Protein AF-A0ABD3AVN6-F1 (afdb_monomer_lite)

Organism: NCBI:txid153742

Foldseek 3Di:
DDPPDDDWDQDPNDTDTDDDDLVPCPFDWDWDADCWIWTKTDGHDVDIDTPDIGNPGPVVQVVVLVVVDVDDDPVVSVVVVVPDDCVVPDDFPCNVPVNDPPVVDPRDRDDD

InterPro domains:
  IPR004567 Type II pantothenate kinase [PF03630] (3-112)
  IPR004567 Type II pantothenate kinase [PTHR12280] (2-110)
  IPR043129 ATPase, nucleotide binding domain [SSF53067] (7-102)

Structure (mmCIF, N/CA/C/O backbone):
data_AF-A0ABD3A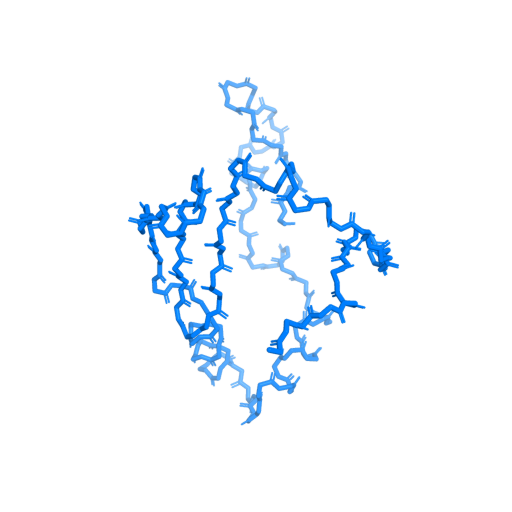VN6-F1
#
_entry.id   AF-A0ABD3AVN6-F1
#
loop_
_atom_site.group_PDB
_atom_site.id
_atom_site.type_symbol
_atom_site.label_atom_id
_atom_site.label_alt_id
_atom_site.label_comp_id
_atom_site.label_asym_id
_atom_site.label_entity_id
_atom_site.label_seq_id
_atom_site.pdbx_PDB_ins_code
_atom_site.Cartn_x
_atom_site.Cartn_y
_atom_site.Cartn_z
_atom_site.occupancy
_atom_site.B_iso_or_equiv
_atom_site.auth_seq_id
_atom_site.auth_comp_id
_atom_site.auth_asym_id
_atom_site.auth_atom_id
_atom_site.pdbx_PDB_model_num
ATOM 1 N N . MET A 1 1 ? -5.078 -4.200 -28.206 1.00 30.27 1 MET A N 1
ATOM 2 C CA . MET A 1 1 ? -5.922 -3.192 -27.532 1.00 30.27 1 MET A CA 1
ATOM 3 C C . MET A 1 1 ? -5.110 -2.632 -26.380 1.00 30.27 1 MET A C 1
ATOM 5 O O . MET A 1 1 ? -4.997 -3.292 -25.359 1.00 30.27 1 MET A O 1
ATOM 9 N N . ALA A 1 2 ? -4.426 -1.510 -26.600 1.00 38.59 2 ALA A N 1
ATOM 10 C CA . ALA A 1 2 ? -3.685 -0.821 -25.549 1.00 38.59 2 ALA A CA 1
ATOM 11 C C . ALA A 1 2 ? -4.658 0.114 -24.827 1.00 38.59 2 ALA A C 1
ATOM 13 O O . ALA A 1 2 ? -5.437 0.806 -25.482 1.00 38.59 2 ALA A O 1
ATOM 14 N N . ILE A 1 3 ? -4.636 0.088 -23.498 1.00 43.75 3 ILE A N 1
ATOM 15 C CA . ILE A 1 3 ? -5.409 0.967 -22.617 1.00 43.75 3 ILE A CA 1
ATOM 16 C C . ILE A 1 3 ? -4.791 2.367 -22.742 1.00 43.75 3 ILE A C 1
ATOM 18 O O . ILE A 1 3 ? -3.966 2.781 -21.934 1.00 43.75 3 ILE A O 1
ATOM 22 N N . GLY A 1 4 ? -5.080 3.054 -23.843 1.00 49.19 4 GLY A N 1
ATOM 23 C CA . GLY A 1 4 ? -4.729 4.453 -24.021 1.00 49.19 4 GLY A CA 1
ATOM 24 C C . GLY A 1 4 ? -5.747 5.304 -23.274 1.00 49.19 4 GLY A C 1
ATOM 25 O O . GLY A 1 4 ? -6.941 5.098 -23.465 1.00 49.19 4 GLY A O 1
ATOM 26 N N . HIS A 1 5 ? -5.258 6.261 -22.479 1.00 49.84 5 HIS A N 1
ATOM 27 C CA . HIS A 1 5 ? -5.961 7.471 -22.007 1.00 49.84 5 HIS A CA 1
ATOM 28 C C . HIS A 1 5 ? -6.320 7.627 -20.517 1.00 49.84 5 HIS A C 1
ATOM 30 O O . HIS A 1 5 ? -7.101 8.521 -20.213 1.00 49.84 5 HIS A O 1
ATOM 36 N N . GLU A 1 6 ? -5.707 6.912 -19.564 1.00 61.19 6 GLU A N 1
ATOM 37 C CA . GLU A 1 6 ? -5.983 7.180 -18.130 1.00 61.19 6 GLU A CA 1
ATOM 38 C C . GLU A 1 6 ? -4.748 7.177 -17.211 1.00 61.19 6 GLU A C 1
ATOM 40 O O . GLU A 1 6 ? -4.838 6.844 -16.031 1.00 61.19 6 GLU A O 1
ATOM 45 N N . ALA A 1 7 ? -3.574 7.582 -17.705 1.00 72.56 7 ALA A N 1
ATOM 46 C CA . ALA A 1 7 ? -2.468 7.883 -16.797 1.00 72.56 7 ALA A CA 1
ATOM 47 C C . ALA A 1 7 ? -2.727 9.231 -16.108 1.00 72.56 7 ALA A C 1
ATOM 49 O O . ALA A 1 7 ? -2.846 10.267 -16.764 1.00 72.56 7 ALA A O 1
ATOM 50 N N . PHE A 1 8 ? -2.821 9.225 -14.780 1.00 79.19 8 PHE A N 1
ATOM 51 C CA . PHE A 1 8 ? -2.940 10.438 -13.982 1.00 79.19 8 PHE A CA 1
ATOM 52 C C . PHE A 1 8 ? -1.953 10.416 -12.823 1.00 79.19 8 PHE A C 1
ATOM 54 O O . PHE A 1 8 ? -1.723 9.389 -12.187 1.00 79.19 8 PHE A O 1
ATOM 61 N N . THR A 1 9 ? -1.410 11.583 -12.514 1.00 78.88 9 THR A N 1
ATOM 62 C CA . THR A 1 9 ? -0.680 11.815 -11.276 1.00 78.88 9 THR A CA 1
ATOM 63 C C . THR A 1 9 ? -1.664 12.363 -10.253 1.00 78.88 9 THR A C 1
ATOM 65 O O . THR A 1 9 ? -2.393 13.317 -10.536 1.00 78.88 9 THR A O 1
ATOM 68 N N . HIS A 1 10 ? -1.693 11.767 -9.064 1.00 76.44 10 HIS A N 1
ATOM 69 C CA . HIS A 1 10 ? -2.425 12.297 -7.921 1.00 76.44 10 HIS A CA 1
ATOM 70 C C . HIS A 1 10 ? -1.432 12.954 -6.957 1.00 76.44 10 HIS A C 1
ATOM 72 O O . HIS A 1 10 ? -0.714 12.257 -6.242 1.00 76.44 10 HIS A O 1
ATOM 78 N N . MET A 1 11 ? -1.373 14.287 -6.950 1.00 79.56 11 MET A N 1
ATOM 79 C CA . MET A 1 11 ? -0.557 15.066 -6.009 1.00 79.56 11 MET A CA 1
ATOM 80 C C . MET A 1 11 ? -1.457 16.030 -5.245 1.00 79.56 11 MET A C 1
ATOM 82 O O . MET A 1 11 ? -2.258 16.725 -5.864 1.00 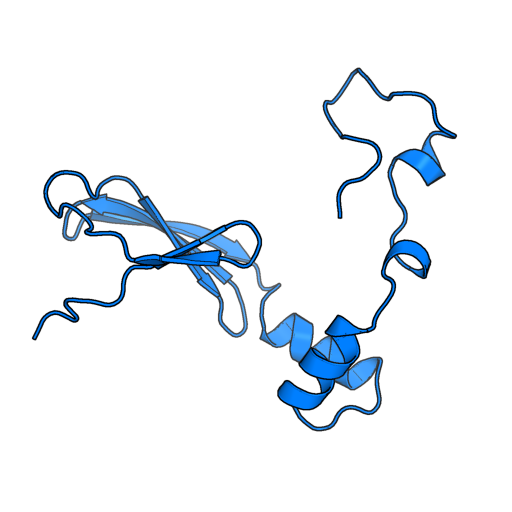79.56 11 MET A O 1
ATOM 86 N N . GLU A 1 12 ? -1.340 16.051 -3.914 1.00 76.31 12 GLU A N 1
ATOM 87 C CA . GLU A 1 12 ? -2.060 16.999 -3.043 1.00 76.31 12 GLU A CA 1
ATOM 88 C C . GLU A 1 12 ? -3.588 17.017 -3.273 1.00 76.31 12 GLU A C 1
ATOM 90 O O . GLU A 1 12 ? -4.227 18.061 -3.259 1.00 76.31 12 GLU A O 1
ATOM 95 N N . GLY A 1 13 ? -4.191 15.852 -3.542 1.00 78.62 13 GLY A N 1
ATOM 96 C CA . GLY A 1 13 ? -5.634 15.741 -3.808 1.00 78.62 13 GLY A CA 1
ATOM 97 C C . GLY A 1 13 ? -6.061 16.113 -5.234 1.00 78.62 13 GLY A C 1
ATOM 98 O O . GLY A 1 13 ? -7.235 15.981 -5.582 1.00 78.62 13 GLY A O 1
ATOM 99 N N . HIS A 1 14 ? -5.133 16.539 -6.092 1.00 78.75 14 HIS A N 1
ATOM 100 C CA . HIS A 1 14 ? -5.415 16.904 -7.475 1.00 78.75 14 HIS A CA 1
ATOM 101 C C . HIS A 1 14 ? -4.998 15.800 -8.447 1.00 78.75 14 HIS A C 1
ATOM 103 O O . HIS A 1 14 ? -3.839 15.383 -8.490 1.00 78.75 14 HIS A O 1
ATOM 109 N N . LYS A 1 15 ? -5.947 15.365 -9.285 1.00 84.44 15 LYS A N 1
ATOM 110 C CA . LYS A 1 15 ? -5.685 14.474 -10.422 1.00 84.44 15 LYS A CA 1
ATOM 111 C C . LYS A 1 15 ? -5.268 15.304 -11.630 1.00 84.44 15 LYS A C 1
ATOM 113 O O . LYS A 1 15 ? -6.039 16.138 -12.103 1.00 84.44 15 LYS A O 1
ATOM 118 N N . ARG A 1 16 ? -4.067 15.062 -12.149 1.00 82.38 16 ARG A N 1
ATOM 119 C CA . ARG A 1 16 ? -3.607 15.612 -13.429 1.00 82.38 16 ARG A CA 1
ATOM 120 C C . ARG A 1 16 ? -3.363 14.475 -14.397 1.00 82.38 16 ARG A C 1
ATOM 122 O O . ARG A 1 16 ? -2.529 13.618 -14.127 1.00 82.38 16 ARG A O 1
ATOM 129 N N . PHE A 1 17 ? -4.085 14.476 -15.508 1.00 81.44 17 PHE A N 1
ATOM 130 C CA . PHE A 1 17 ? -3.837 13.529 -16.585 1.00 81.44 17 PHE A CA 1
ATOM 131 C C . PHE A 1 17 ? -2.506 13.860 -17.249 1.00 81.44 17 PHE A C 1
ATOM 133 O O . PHE A 1 17 ? -2.223 15.022 -17.543 1.00 81.44 17 PHE A O 1
ATOM 140 N N . VAL A 1 18 ? -1.689 12.836 -17.453 1.00 78.81 18 VAL A N 1
ATOM 141 C CA . VAL A 1 18 ? -0.376 12.957 -18.076 1.00 78.81 18 VAL A CA 1
ATOM 142 C C . VAL A 1 18 ? -0.361 12.120 -19.343 1.00 78.81 18 VAL A C 1
ATOM 144 O O . VAL A 1 18 ? -0.837 10.985 -19.363 1.00 78.81 18 VAL A O 1
ATOM 147 N N . GLN A 1 19 ? 0.186 12.684 -20.418 1.00 74.88 19 GLN A N 1
ATOM 148 C CA . GLN A 1 19 ? 0.609 11.860 -21.539 1.00 74.88 19 GLN A CA 1
ATOM 149 C C . GLN A 1 19 ? 1.944 11.232 -21.169 1.00 74.88 19 GLN A C 1
ATOM 151 O O . GLN A 1 19 ? 2.912 11.935 -20.890 1.00 74.88 19 GLN A O 1
ATOM 156 N N . ILE A 1 20 ? 1.966 9.907 -21.132 1.00 78.44 20 ILE A N 1
ATOM 157 C CA . ILE A 1 20 ? 3.195 9.147 -20.958 1.00 78.44 20 ILE A CA 1
ATOM 158 C C . ILE A 1 20 ? 3.816 8.983 -22.343 1.00 78.44 20 ILE A C 1
ATOM 160 O O . ILE A 1 20 ? 3.206 8.366 -23.218 1.00 78.44 20 ILE A O 1
ATOM 164 N N . ASP A 1 21 ? 5.012 9.537 -22.544 1.00 81.62 21 ASP A N 1
ATOM 165 C CA . ASP A 1 21 ? 5.807 9.233 -23.731 1.00 81.62 21 ASP A CA 1
ATOM 166 C C . ASP A 1 21 ? 6.356 7.810 -23.600 1.00 81.62 21 ASP A C 1
ATOM 168 O O . ASP A 1 21 ? 7.156 7.506 -22.716 1.00 81.62 21 ASP A O 1
ATOM 172 N N . HIS A 1 22 ? 5.915 6.920 -24.484 1.00 74.94 22 HIS A N 1
ATOM 173 C CA . HIS A 1 22 ? 6.379 5.537 -24.504 1.00 74.94 22 HIS A CA 1
ATOM 174 C C . HIS A 1 22 ? 7.874 5.414 -24.834 1.00 74.94 22 HIS A C 1
ATOM 176 O O . HIS A 1 22 ? 8.478 4.404 -24.476 1.00 74.94 22 HIS A O 1
ATOM 182 N N . ASN A 1 23 ? 8.481 6.426 -25.465 1.00 80.06 23 ASN A N 1
ATOM 183 C CA . ASN A 1 23 ? 9.915 6.441 -25.760 1.00 80.06 23 ASN A CA 1
ATOM 184 C C . ASN A 1 23 ? 10.779 6.821 -24.545 1.00 80.06 23 ASN A C 1
ATOM 186 O O . ASN A 1 23 ? 11.979 6.562 -24.573 1.00 80.06 23 ASN A O 1
ATOM 190 N N . ASP A 1 24 ? 10.182 7.389 -23.490 1.00 84.25 24 ASP A N 1
ATOM 191 C CA . ASP A 1 24 ? 10.863 7.831 -22.258 1.00 84.25 24 ASP A CA 1
ATOM 192 C C . ASP A 1 24 ? 10.245 7.202 -20.991 1.00 84.25 24 ASP A C 1
ATOM 194 O O . ASP A 1 24 ? 10.320 7.725 -19.883 1.00 84.25 24 ASP A O 1
ATOM 198 N N . LEU A 1 25 ? 9.573 6.057 -21.146 1.00 87.38 25 LEU A N 1
ATOM 199 C CA . LEU A 1 25 ? 8.885 5.389 -20.040 1.00 87.38 25 LEU A CA 1
ATOM 200 C C . LEU A 1 25 ? 9.854 4.671 -19.088 1.00 87.38 25 LEU A C 1
ATOM 202 O O . LEU A 1 25 ? 9.576 4.530 -17.898 1.00 87.38 25 LEU A O 1
ATOM 206 N N . PHE A 1 26 ? 10.966 4.156 -19.609 1.00 91.94 26 PHE A N 1
ATOM 207 C CA . PHE A 1 26 ? 11.867 3.283 -18.864 1.00 91.94 26 PHE A CA 1
ATOM 208 C C . PHE A 1 26 ? 13.104 4.039 -18.350 1.00 91.94 26 PHE A C 1
ATOM 210 O O . PHE A 1 26 ? 13.656 4.858 -19.080 1.00 91.94 26 PHE A O 1
ATOM 217 N N . PRO A 1 27 ? 13.627 3.704 -17.156 1.00 94.44 27 PRO A N 1
ATOM 218 C CA . PRO A 1 27 ? 13.149 2.665 -16.246 1.00 94.44 27 PRO A CA 1
ATOM 219 C C . PRO A 1 27 ? 12.062 3.165 -15.281 1.00 94.44 27 PRO A C 1
ATOM 221 O O . PRO A 1 27 ? 12.064 4.320 -14.864 1.00 94.44 27 PRO A O 1
ATOM 224 N N . TYR A 1 28 ? 11.197 2.258 -14.822 1.00 93.56 28 TYR A N 1
ATOM 225 C CA . TYR A 1 28 ? 10.246 2.539 -13.740 1.00 93.56 28 TYR A CA 1
ATOM 226 C C . TYR A 1 28 ? 10.129 1.378 -12.749 1.00 93.56 28 TYR A C 1
ATOM 228 O O . TYR A 1 28 ? 10.505 0.236 -13.028 1.00 93.56 28 TYR A O 1
ATOM 236 N N . LEU A 1 29 ? 9.597 1.674 -11.560 1.00 96.50 29 LEU A N 1
ATOM 237 C CA . LEU A 1 29 ? 9.252 0.673 -10.557 1.00 96.50 29 LEU A CA 1
ATOM 238 C C . LEU A 1 29 ? 7.738 0.450 -10.568 1.00 96.50 29 LEU A C 1
ATOM 240 O O . LEU A 1 29 ? 6.971 1.318 -10.161 1.00 96.50 29 LEU A O 1
ATOM 244 N N . LEU A 1 30 ? 7.306 -0.728 -11.004 1.00 95.38 30 LEU A N 1
ATOM 245 C CA . LEU A 1 30 ? 5.923 -1.160 -10.863 1.00 95.38 30 LEU A CA 1
ATOM 246 C C . LEU A 1 30 ? 5.705 -1.688 -9.445 1.00 95.38 30 LEU A C 1
ATOM 248 O O . LEU A 1 30 ? 6.246 -2.732 -9.072 1.00 95.38 30 LEU A O 1
ATOM 252 N N . VAL A 1 31 ? 4.887 -0.983 -8.669 1.00 97.19 31 VAL A N 1
ATOM 253 C CA . VAL A 1 31 ? 4.458 -1.417 -7.337 1.00 97.19 31 VAL A CA 1
ATOM 254 C C . VAL A 1 31 ? 3.012 -1.886 -7.428 1.00 97.19 31 VAL A C 1
ATOM 256 O O . VAL A 1 31 ? 2.091 -1.080 -7.511 1.00 97.19 31 VAL A O 1
ATOM 259 N N . ASN A 1 32 ? 2.811 -3.202 -7.440 1.00 96.50 32 ASN A N 1
ATOM 260 C CA . ASN A 1 32 ? 1.480 -3.796 -7.453 1.00 96.50 32 ASN A CA 1
ATOM 261 C C . ASN A 1 32 ? 1.005 -4.034 -6.015 1.00 96.50 32 ASN A C 1
ATOM 263 O O . ASN A 1 32 ? 1.598 -4.853 -5.308 1.00 96.50 32 ASN A O 1
ATOM 267 N N . ILE A 1 33 ? -0.053 -3.334 -5.601 1.00 97.12 33 ILE A N 1
ATOM 268 C CA . ILE A 1 33 ? -0.649 -3.435 -4.264 1.00 97.12 33 ILE A CA 1
ATOM 269 C C . ILE A 1 33 ? -1.951 -4.236 -4.369 1.00 97.12 33 ILE A C 1
ATOM 271 O O . ILE A 1 33 ? -2.965 -3.737 -4.845 1.00 97.12 33 ILE A O 1
ATOM 275 N N . GLY A 1 34 ? -1.910 -5.486 -3.914 1.00 95.75 34 GLY A N 1
ATOM 276 C CA . GLY A 1 34 ? -3.072 -6.359 -3.742 1.00 95.75 34 GLY A CA 1
ATOM 277 C C . GLY A 1 34 ? -3.173 -6.819 -2.289 1.00 95.75 34 GLY A C 1
ATOM 278 O O . GLY A 1 34 ? -2.939 -6.035 -1.371 1.00 95.75 34 GLY A O 1
ATOM 279 N N . SER A 1 35 ? -3.466 -8.106 -2.052 1.00 96.62 35 SER A N 1
ATOM 280 C CA . SER A 1 35 ? -3.451 -8.673 -0.691 1.00 96.62 35 SER A CA 1
ATOM 281 C C . SER A 1 35 ? -2.092 -8.490 0.002 1.00 96.62 35 SER A C 1
ATOM 283 O O . SER A 1 35 ? -2.052 -8.144 1.180 1.00 96.62 35 SER A O 1
ATOM 285 N N . GLY A 1 36 ? -1.000 -8.657 -0.750 1.00 97.12 36 GLY A N 1
ATOM 286 C CA . GLY A 1 36 ? 0.350 -8.192 -0.418 1.00 97.12 36 GLY A CA 1
ATOM 287 C C . GLY A 1 36 ? 0.852 -7.198 -1.472 1.00 97.12 36 GLY A C 1
ATOM 288 O O . GLY A 1 36 ? 0.093 -6.769 -2.339 1.00 97.12 36 GLY A O 1
ATOM 289 N N . VAL A 1 37 ? 2.137 -6.857 -1.437 1.00 98.31 37 VAL A N 1
ATOM 290 C CA . VAL A 1 37 ? 2.769 -5.905 -2.362 1.00 98.31 37 VAL A CA 1
ATOM 291 C C . VAL A 1 37 ? 3.911 -6.575 -3.118 1.00 98.31 37 VAL A C 1
ATO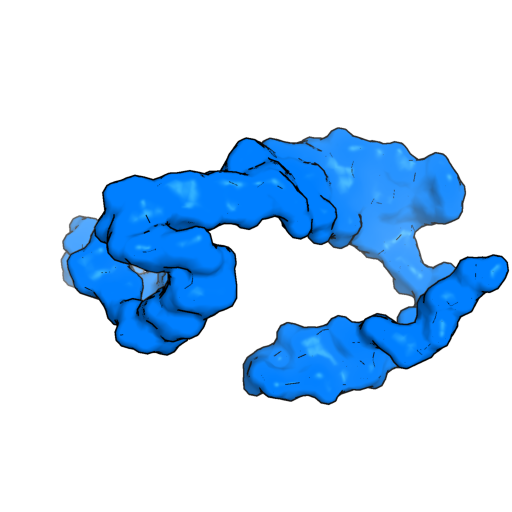M 293 O O . VAL A 1 37 ? 4.765 -7.235 -2.521 1.00 98.31 37 VAL A O 1
ATOM 296 N N . SER A 1 38 ? 3.971 -6.367 -4.433 1.00 98.12 38 SER A N 1
ATOM 297 C CA . SER A 1 38 ? 5.098 -6.784 -5.273 1.00 98.12 38 SER A CA 1
ATOM 298 C C . SER A 1 38 ? 5.741 -5.576 -5.942 1.00 98.12 38 SER A C 1
ATOM 300 O O . SER A 1 38 ? 5.041 -4.758 -6.531 1.00 98.12 38 SER A O 1
ATOM 302 N N . MET A 1 39 ? 7.069 -5.485 -5.880 1.00 98.44 39 MET A N 1
ATOM 303 C CA . MET A 1 39 ? 7.848 -4.398 -6.476 1.00 98.44 39 MET A CA 1
ATOM 304 C C . MET A 1 39 ? 8.702 -4.958 -7.611 1.00 98.44 39 MET A C 1
ATOM 306 O O . MET A 1 39 ? 9.528 -5.851 -7.401 1.00 98.44 39 MET A O 1
ATOM 310 N N . ILE A 1 40 ? 8.488 -4.452 -8.821 1.00 98.12 40 ILE A N 1
ATOM 311 C CA . ILE A 1 40 ? 9.103 -4.944 -10.053 1.00 98.12 40 ILE A CA 1
ATOM 312 C C . ILE A 1 40 ? 9.818 -3.781 -10.731 1.00 98.12 40 ILE A C 1
ATOM 314 O O . ILE A 1 40 ? 9.190 -2.786 -11.080 1.00 98.12 40 ILE A O 1
ATOM 318 N N . LYS A 1 41 ? 11.129 -3.906 -10.928 1.00 97.81 41 LYS A N 1
ATOM 319 C CA . LYS A 1 41 ? 11.899 -2.967 -11.745 1.00 97.81 41 LYS A CA 1
ATOM 320 C C . LYS A 1 41 ? 11.682 -3.324 -13.210 1.00 97.81 41 LYS A C 1
ATOM 322 O O . LYS A 1 41 ? 11.906 -4.476 -13.587 1.00 97.81 41 LYS A O 1
ATOM 327 N N . VAL A 1 42 ? 11.256 -2.355 -14.009 1.00 96.69 42 VAL A N 1
ATOM 328 C CA . VAL A 1 42 ? 11.051 -2.495 -15.451 1.00 96.69 42 VAL A CA 1
ATOM 329 C C . VAL A 1 42 ? 12.063 -1.604 -16.159 1.00 96.69 42 VAL A C 1
ATOM 331 O O . VAL A 1 42 ? 12.032 -0.385 -16.017 1.00 96.69 42 VAL A O 1
ATOM 334 N N . ASP A 1 43 ? 12.984 -2.231 -16.887 1.00 96.12 43 ASP A N 1
ATOM 335 C CA . ASP A 1 43 ? 14.095 -1.579 -17.593 1.00 96.12 43 ASP A CA 1
ATOM 336 C C . ASP A 1 43 ? 13.807 -1.396 -19.097 1.00 96.12 43 ASP A C 1
ATOM 338 O O . ASP A 1 43 ? 14.569 -0.738 -19.800 1.00 96.12 43 ASP A O 1
ATOM 342 N N . GLY A 1 44 ? 12.735 -2.003 -19.609 1.00 93.38 44 GLY A N 1
ATOM 343 C CA . GLY A 1 44 ? 12.330 -1.950 -21.012 1.00 93.38 44 GLY A CA 1
ATOM 344 C C . GLY A 1 44 ? 11.280 -3.006 -21.343 1.00 93.38 44 GLY A C 1
ATOM 345 O O . GLY A 1 44 ? 10.944 -3.849 -20.505 1.00 93.38 44 GLY A O 1
ATOM 346 N N . ASP A 1 45 ? 10.808 -3.012 -22.587 1.00 90.31 45 ASP A N 1
ATOM 347 C CA . ASP A 1 45 ? 9.872 -4.025 -23.079 1.00 90.31 45 ASP A CA 1
ATOM 348 C C . ASP A 1 45 ? 10.413 -5.444 -22.869 1.00 90.31 45 ASP A C 1
ATOM 350 O O . ASP A 1 45 ? 11.520 -5.788 -23.291 1.00 90.31 45 ASP A O 1
ATOM 354 N N . GLY A 1 46 ? 9.642 -6.272 -22.157 1.00 92.00 46 GLY A N 1
ATOM 355 C CA . GLY A 1 46 ? 10.028 -7.641 -21.798 1.00 92.00 46 GLY A CA 1
ATOM 356 C C . GLY A 1 46 ? 11.224 -7.754 -20.840 1.00 92.00 46 GLY A C 1
ATOM 357 O O . GLY A 1 46 ? 11.621 -8.867 -20.502 1.00 92.00 46 GLY A O 1
ATOM 358 N N . LYS A 1 47 ? 11.792 -6.634 -20.373 1.00 96.62 47 LYS A N 1
ATOM 359 C CA . LYS A 1 47 ? 12.945 -6.576 -19.465 1.00 96.62 47 LYS A CA 1
ATOM 360 C C . LYS A 1 47 ? 12.497 -6.099 -18.091 1.00 96.62 47 LYS A C 1
ATOM 362 O O . LYS A 1 47 ? 12.4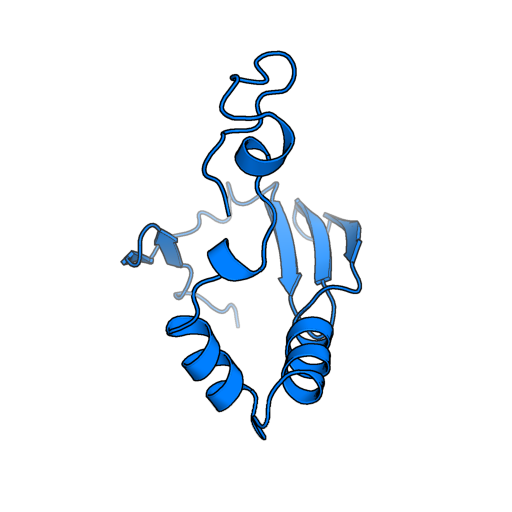76 -4.904 -17.800 1.00 96.62 47 LYS A O 1
ATOM 367 N N . PHE A 1 48 ? 12.145 -7.047 -17.233 1.00 97.19 48 PHE A N 1
ATOM 368 C CA . PHE A 1 48 ? 11.694 -6.752 -15.880 1.00 97.19 48 PHE A CA 1
ATOM 369 C C . PHE A 1 48 ? 12.181 -7.793 -14.879 1.00 97.19 48 PHE A C 1
ATOM 371 O O . PHE A 1 48 ? 12.423 -8.951 -15.214 1.00 97.19 48 PHE A O 1
ATOM 378 N N . GLN A 1 49 ? 12.300 -7.371 -13.625 1.00 97.81 49 GLN A N 1
ATOM 379 C CA . GLN A 1 49 ? 12.674 -8.241 -12.518 1.00 97.81 49 GLN A CA 1
ATOM 380 C C . GLN A 1 49 ? 11.924 -7.849 -11.251 1.00 97.81 49 GLN A C 1
ATOM 382 O O . GLN A 1 49 ? 11.803 -6.669 -10.914 1.00 97.81 49 GLN A O 1
ATOM 387 N N . ARG A 1 50 ? 11.427 -8.846 -10.516 1.00 97.25 50 ARG A N 1
ATOM 388 C CA . ARG A 1 50 ? 10.883 -8.619 -9.177 1.00 97.25 50 ARG A CA 1
ATOM 389 C C . ARG A 1 50 ? 12.043 -8.324 -8.234 1.00 97.25 50 ARG A C 1
ATOM 391 O O . ARG A 1 50 ? 12.828 -9.215 -7.934 1.00 97.25 50 ARG A O 1
ATOM 398 N N . VAL A 1 51 ? 12.132 -7.082 -7.772 1.00 98.00 51 VAL A N 1
ATOM 399 C CA . VAL A 1 51 ? 13.218 -6.622 -6.895 1.00 98.00 51 VAL A CA 1
ATOM 400 C C . VAL A 1 51 ? 12.875 -6.769 -5.420 1.00 98.00 51 VAL A C 1
ATOM 402 O O . VAL A 1 51 ? 13.773 -6.882 -4.595 1.00 98.00 51 VAL A O 1
ATOM 405 N N . SER A 1 52 ? 11.585 -6.769 -5.072 1.00 98.00 52 SER A N 1
ATOM 406 C CA . SER A 1 52 ? 11.141 -6.925 -3.689 1.00 98.00 52 SER A CA 1
ATOM 407 C C . SER A 1 52 ? 9.650 -7.271 -3.603 1.00 98.00 52 SER A C 1
ATOM 409 O O . SER A 1 52 ? 8.934 -7.382 -4.603 1.00 98.00 52 SER A O 1
ATOM 411 N N . GLY A 1 53 ? 9.173 -7.438 -2.378 1.00 97.50 53 GLY A N 1
ATOM 412 C CA . GLY A 1 53 ? 7.765 -7.427 -2.025 1.00 97.50 53 GLY A CA 1
ATOM 413 C C . GLY A 1 53 ? 7.581 -7.534 -0.518 1.00 97.50 53 GLY A C 1
ATOM 414 O O . GLY A 1 53 ? 8.517 -7.845 0.213 1.00 97.50 53 GLY A O 1
ATOM 415 N N . THR A 1 54 ? 6.363 -7.283 -0.060 1.00 97.94 54 THR A N 1
ATOM 416 C CA . THR A 1 54 ? 5.983 -7.420 1.347 1.00 97.94 54 THR A CA 1
ATOM 417 C C . THR A 1 54 ? 4.616 -8.076 1.451 1.00 97.94 54 THR A C 1
ATOM 419 O O . THR A 1 54 ? 3.768 -7.919 0.575 1.00 97.94 54 THR A O 1
ATOM 422 N N . ASN A 1 55 ? 4.392 -8.810 2.537 1.00 96.94 55 ASN A N 1
ATOM 423 C CA . ASN A 1 55 ? 3.068 -9.334 2.859 1.00 96.94 55 ASN A CA 1
ATOM 424 C C . ASN A 1 55 ? 2.153 -8.250 3.452 1.00 96.94 55 ASN A C 1
ATOM 426 O O . ASN A 1 55 ? 0.962 -8.495 3.593 1.00 96.94 55 ASN A O 1
ATOM 430 N N . VAL A 1 56 ? 2.695 -7.067 3.770 1.00 97.62 56 VAL A N 1
ATOM 431 C CA . VAL A 1 56 ? 1.940 -5.906 4.253 1.00 97.62 56 VAL A CA 1
ATOM 432 C C . VAL A 1 56 ? 1.302 -5.188 3.067 1.00 97.62 56 VAL A C 1
ATOM 434 O O . VAL A 1 56 ? 1.931 -4.356 2.420 1.00 97.62 56 VAL A O 1
ATOM 437 N N . GLY A 1 57 ? 0.061 -5.554 2.760 1.00 96.69 57 GLY A N 1
ATOM 438 C CA . GLY A 1 57 ? -0.742 -4.951 1.695 1.00 96.69 57 GLY A CA 1
ATOM 439 C C . GLY A 1 57 ? -2.201 -4.776 2.108 1.00 96.69 57 GLY A C 1
ATOM 440 O O . GLY A 1 57 ? -2.525 -4.682 3.295 1.00 96.69 57 GLY A O 1
ATOM 441 N N . GLY A 1 58 ? -3.106 -4.789 1.130 1.00 97.00 58 GLY A N 1
ATOM 442 C CA . GLY A 1 58 ? -4.544 -4.654 1.365 1.00 97.00 58 GLY A CA 1
ATOM 443 C C . GLY A 1 58 ? -5.128 -5.777 2.226 1.00 97.00 58 GLY A C 1
ATOM 444 O O . GLY A 1 58 ? -6.060 -5.543 2.987 1.00 97.00 58 GLY A O 1
ATOM 445 N N . GLY A 1 59 ? -4.546 -6.980 2.180 1.00 97.31 59 GLY A N 1
ATOM 446 C CA . GLY A 1 59 ? -4.959 -8.105 3.020 1.00 97.31 59 GLY A CA 1
ATOM 447 C C . GLY A 1 59 ? -4.620 -7.886 4.494 1.00 97.31 59 GLY A C 1
ATOM 448 O O . GLY A 1 59 ? -5.417 -8.229 5.362 1.00 97.31 59 GLY A O 1
ATOM 449 N N . THR A 1 60 ? -3.475 -7.262 4.780 1.00 97.81 60 THR A N 1
ATOM 450 C CA . THR A 1 60 ? -3.096 -6.865 6.143 1.00 97.81 60 THR A CA 1
ATOM 451 C C . THR A 1 60 ? -3.991 -5.749 6.656 1.00 97.81 60 THR A C 1
ATOM 453 O O . THR A 1 60 ? -4.523 -5.879 7.755 1.00 97.81 60 THR A O 1
ATOM 456 N N . TYR A 1 61 ? -4.207 -4.701 5.853 1.00 96.69 61 TYR A N 1
ATOM 457 C CA . TYR A 1 61 ? -5.123 -3.610 6.193 1.00 96.69 61 TYR A CA 1
ATOM 458 C C . TYR A 1 61 ? -6.524 -4.142 6.512 1.00 96.69 61 TYR A C 1
ATOM 460 O O . TYR A 1 61 ? -7.057 -3.896 7.592 1.00 96.69 61 TYR A O 1
ATOM 468 N N . TRP A 1 62 ? -7.083 -4.954 5.613 1.00 96.38 62 TRP A N 1
ATOM 469 C CA . TRP A 1 62 ? -8.413 -5.523 5.785 1.00 96.38 62 TRP A CA 1
ATOM 470 C C . TRP A 1 62 ? -8.495 -6.491 6.971 1.00 96.38 62 TRP A C 1
ATOM 472 O O . TRP A 1 62 ? -9.403 -6.397 7.796 1.00 96.38 62 TRP A O 1
ATOM 482 N N . GLY A 1 63 ? -7.538 -7.415 7.084 1.00 97.00 63 GLY A N 1
ATOM 483 C CA . GLY A 1 63 ? -7.517 -8.423 8.141 1.00 97.00 63 GLY A CA 1
ATOM 484 C C . GLY A 1 63 ? -7.393 -7.808 9.533 1.00 97.00 63 GLY A C 1
ATOM 485 O O . GLY A 1 63 ? -8.198 -8.120 10.411 1.00 97.00 63 GLY A O 1
ATOM 486 N N . LEU A 1 64 ? -6.428 -6.904 9.730 1.00 97.50 64 LEU A N 1
ATOM 487 C CA . LEU A 1 64 ? -6.255 -6.203 11.005 1.00 97.50 64 LEU A CA 1
ATOM 488 C C . LEU A 1 64 ? -7.419 -5.258 11.285 1.00 97.50 64 LEU A C 1
ATOM 490 O O . LEU A 1 64 ? -7.939 -5.262 12.397 1.00 97.50 64 LEU A O 1
ATOM 494 N N . GLY A 1 65 ? -7.876 -4.500 10.288 1.00 96.62 65 GLY A N 1
ATOM 495 C CA . GLY A 1 65 ? -9.013 -3.601 10.451 1.00 96.62 65 GLY A CA 1
ATOM 496 C C . GLY A 1 65 ? -10.267 -4.336 10.910 1.00 96.62 65 GLY A C 1
ATOM 497 O O . GLY A 1 65 ? -10.933 -3.889 11.838 1.00 96.62 65 GLY A O 1
ATOM 498 N N . ARG A 1 66 ? -10.552 -5.524 10.368 1.00 96.12 66 ARG A N 1
ATOM 499 C CA . ARG A 1 66 ? -11.674 -6.355 10.829 1.00 96.12 66 ARG A CA 1
ATOM 500 C C . ARG A 1 66 ? -11.486 -6.913 12.246 1.00 96.12 66 ARG A C 1
ATOM 502 O O . ARG A 1 66 ? -12.478 -7.140 12.931 1.00 96.12 66 ARG A O 1
ATOM 509 N N . LEU A 1 67 ? -10.251 -7.178 12.674 1.00 97.69 67 LEU A N 1
ATOM 510 C CA . LEU A 1 67 ? -9.958 -7.663 14.030 1.00 97.69 67 LEU A CA 1
ATOM 511 C C . LEU A 1 67 ? -10.048 -6.550 15.080 1.00 97.69 67 LEU A C 1
ATOM 513 O O . LEU A 1 67 ? -10.491 -6.798 16.198 1.00 97.69 67 LEU A O 1
ATOM 517 N N . LEU A 1 68 ? -9.620 -5.340 14.723 1.00 97.00 68 LEU A N 1
ATOM 518 C CA . LEU A 1 68 ? -9.524 -4.195 15.630 1.00 97.00 68 LEU A CA 1
ATOM 519 C C . LEU A 1 68 ? -10.795 -3.337 15.652 1.00 97.00 68 LEU A C 1
ATOM 521 O O . LEU A 1 68 ? -10.995 -2.554 16.577 1.00 97.00 68 LEU A O 1
ATOM 525 N N . THR A 1 69 ? -11.664 -3.478 14.652 1.00 95.25 69 THR A N 1
ATOM 526 C CA . THR A 1 69 ? -12.893 -2.690 14.512 1.00 95.25 69 THR A CA 1
ATOM 527 C C . THR A 1 69 ? -14.117 -3.593 14.363 1.00 95.25 69 THR A C 1
ATOM 529 O O . THR A 1 69 ? -14.030 -4.820 14.349 1.00 95.25 69 THR A O 1
ATOM 532 N N . LYS A 1 70 ? -15.303 -2.986 14.251 1.00 93.75 70 LYS A N 1
ATOM 533 C CA . LYS A 1 70 ? -16.553 -3.711 13.979 1.00 93.75 70 LYS A CA 1
ATOM 534 C C . LYS A 1 70 ? -16.930 -3.739 12.494 1.00 93.75 70 LYS A C 1
ATOM 536 O O . LYS A 1 70 ? -17.951 -4.357 12.181 1.00 93.75 70 LYS A O 1
ATOM 541 N N . CYS A 1 71 ? -16.127 -3.124 11.619 1.00 96.50 71 CYS A N 1
ATOM 542 C CA . CYS A 1 71 ? -16.398 -3.006 10.186 1.00 96.50 71 CYS A CA 1
ATOM 543 C C . CYS A 1 71 ? -16.618 -4.379 9.537 1.00 96.50 71 CYS A C 1
ATOM 545 O O . CYS A 1 71 ? -15.967 -5.376 9.878 1.00 96.50 71 CYS A O 1
ATOM 547 N N . LYS A 1 72 ? -17.574 -4.437 8.609 1.00 95.00 72 LYS A N 1
ATOM 548 C CA . LYS A 1 72 ? -17.984 -5.654 7.895 1.00 95.00 72 LYS A CA 1
ATOM 549 C C . LYS A 1 72 ? -17.601 -5.635 6.426 1.00 95.00 72 LYS A C 1
ATOM 551 O O . LYS A 1 72 ? -17.514 -6.709 5.829 1.00 95.00 72 LYS A O 1
ATOM 556 N N . SER A 1 73 ? -17.296 -4.461 5.883 1.00 96.50 73 SER A N 1
ATOM 557 C CA . SER A 1 73 ? -16.815 -4.278 4.518 1.00 96.50 73 SER A CA 1
ATOM 558 C C . SER A 1 73 ? -15.517 -3.471 4.477 1.00 96.50 73 SER A C 1
ATOM 560 O O . SER A 1 73 ? -15.149 -2.789 5.436 1.00 96.50 73 SER A O 1
ATOM 562 N N . PHE A 1 74 ? -14.819 -3.571 3.345 1.00 93.69 74 PHE A N 1
ATOM 563 C CA . PHE A 1 74 ? -13.620 -2.782 3.081 1.00 93.69 74 PHE A CA 1
ATOM 564 C C . PHE A 1 74 ? -13.934 -1.280 3.042 1.00 93.69 74 PHE A C 1
ATOM 566 O O . PHE A 1 74 ? -13.195 -0.496 3.627 1.00 93.69 74 PHE A O 1
ATOM 573 N N . ASP A 1 75 ? -15.051 -0.897 2.418 1.00 94.75 75 ASP A N 1
ATOM 574 C CA . ASP A 1 75 ? -15.460 0.505 2.282 1.00 94.75 75 ASP A CA 1
ATOM 575 C C . ASP A 1 75 ? -15.776 1.143 3.640 1.00 94.75 75 ASP A C 1
ATOM 577 O O . ASP A 1 75 ? -15.303 2.238 3.919 1.00 94.75 75 ASP A O 1
ATOM 581 N N . GLU A 1 76 ? -16.465 0.425 4.538 1.00 96.38 76 GLU A N 1
ATOM 582 C CA . GLU A 1 76 ? -16.709 0.899 5.910 1.00 96.38 76 GLU A CA 1
ATOM 583 C C . GLU A 1 76 ? -15.400 1.157 6.666 1.00 96.38 76 GLU A C 1
ATOM 585 O O . GLU A 1 76 ? -15.288 2.121 7.422 1.00 96.38 76 GLU A O 1
ATOM 590 N N . LEU A 1 77 ? -14.408 0.277 6.494 1.00 96.25 77 LEU A N 1
ATOM 591 C CA . LEU A 1 77 ? -13.102 0.440 7.125 1.00 96.25 77 LEU A CA 1
ATOM 592 C C . LEU A 1 77 ? -12.348 1.642 6.535 1.00 96.25 77 LEU A C 1
ATOM 594 O O . LEU A 1 77 ? -11.705 2.385 7.279 1.00 96.25 77 LEU A O 1
ATOM 598 N N . LEU A 1 78 ? -12.457 1.853 5.220 1.00 94.19 78 LEU A N 1
ATOM 599 C CA . LEU A 1 78 ? -11.864 2.996 4.534 1.00 94.19 78 LEU A CA 1
ATOM 600 C C . LEU A 1 78 ? -12.480 4.312 5.011 1.00 94.19 78 LEU A C 1
ATOM 602 O O . LEU A 1 78 ? -11.742 5.212 5.407 1.00 94.19 78 LEU A O 1
ATOM 606 N N . GLU A 1 79 ? -13.807 4.403 5.043 1.00 94.75 79 GLU A N 1
ATOM 607 C CA . GLU A 1 79 ? -14.537 5.560 5.569 1.00 94.75 79 GLU A CA 1
ATOM 608 C C . GLU A 1 79 ? -14.168 5.841 7.028 1.00 94.75 79 G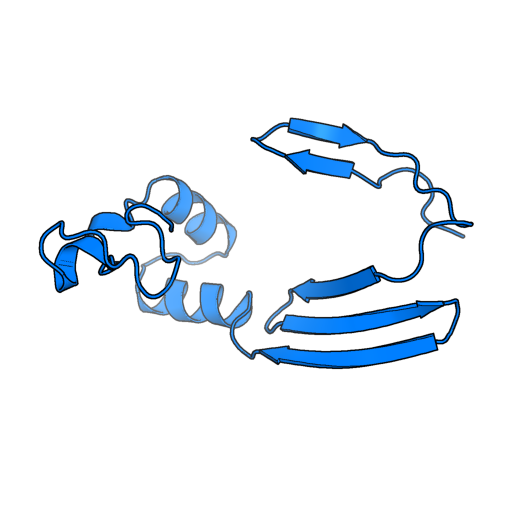LU A C 1
ATOM 610 O O . GLU A 1 79 ? -13.829 6.974 7.373 1.00 94.75 79 GLU A O 1
ATOM 615 N N . LEU A 1 80 ? -14.139 4.807 7.878 1.00 94.38 80 LEU A N 1
ATOM 616 C CA . LEU A 1 80 ? -13.736 4.949 9.277 1.00 94.38 80 LEU A CA 1
ATOM 617 C C . LEU A 1 80 ? -12.302 5.488 9.402 1.00 94.38 80 LEU A C 1
ATOM 619 O O . LEU A 1 80 ? -12.035 6.338 10.251 1.00 94.38 80 LEU A O 1
ATOM 623 N N . SER A 1 81 ? -11.382 5.023 8.550 1.00 92.62 81 SER A N 1
ATOM 624 C CA . SER A 1 81 ? -9.979 5.448 8.587 1.00 92.62 81 SER A CA 1
ATOM 625 C C . SER A 1 81 ? -9.770 6.915 8.199 1.00 92.62 81 SER A C 1
ATOM 627 O O . SER A 1 81 ? -8.854 7.543 8.722 1.00 92.62 81 SER A O 1
ATOM 629 N N . GLN A 1 82 ? -10.635 7.492 7.356 1.00 91.38 82 GLN A N 1
ATOM 630 C CA . GLN A 1 82 ? -10.545 8.904 6.952 1.00 91.38 82 GLN A CA 1
ATOM 631 C C . GLN A 1 82 ? -10.821 9.875 8.110 1.00 91.38 82 GLN A C 1
ATOM 633 O O . GLN A 1 82 ? -10.338 11.004 8.086 1.00 91.38 82 GLN A O 1
ATOM 638 N N . GLY A 1 83 ? -11.587 9.445 9.117 1.00 91.38 83 GLY A N 1
ATOM 639 C CA . GLY A 1 83 ? -11.862 10.223 10.328 1.00 91.38 83 GLY A CA 1
ATOM 640 C C . GLY A 1 83 ? -10.932 9.919 11.507 1.00 91.38 83 GLY A C 1
ATOM 641 O O . GLY A 1 83 ? -11.133 10.471 12.587 1.00 91.38 83 GLY A O 1
ATOM 642 N N . GLY A 1 84 ? -9.963 9.013 11.342 1.00 90.06 84 GLY A N 1
ATOM 643 C CA . GLY A 1 84 ? -9.052 8.603 12.410 1.00 90.06 84 GLY A CA 1
ATOM 644 C C . GLY A 1 84 ? -7.950 9.628 12.690 1.00 90.06 84 GLY A C 1
ATOM 645 O O . GLY A 1 84 ? -7.497 10.333 11.793 1.00 90.06 84 GLY A O 1
ATOM 646 N N . ASP A 1 85 ? -7.478 9.669 13.938 1.00 91.12 85 ASP A N 1
ATOM 647 C CA . ASP A 1 85 ? -6.290 10.433 14.336 1.00 91.12 85 ASP A CA 1
ATOM 648 C C . ASP A 1 85 ? -5.174 9.476 14.770 1.00 91.12 85 ASP A C 1
ATOM 650 O O . ASP A 1 85 ? -5.145 8.981 15.903 1.00 91.12 85 ASP A O 1
ATOM 654 N N . ASN A 1 86 ? -4.252 9.201 13.849 1.00 88.44 86 ASN A N 1
ATOM 655 C CA . ASN A 1 86 ? -3.159 8.257 14.060 1.00 88.44 86 ASN A CA 1
ATOM 656 C C . ASN A 1 86 ? -2.143 8.720 15.113 1.00 88.44 86 ASN A C 1
ATOM 658 O O . ASN A 1 86 ? -1.491 7.879 15.720 1.00 88.44 86 ASN A O 1
ATOM 662 N N . ARG A 1 87 ? -2.066 10.020 15.424 1.00 86.00 87 ARG A N 1
ATOM 663 C CA . ARG A 1 87 ? -1.150 10.571 16.444 1.00 86.00 87 ARG A CA 1
ATOM 664 C C . ARG A 1 87 ? -1.440 10.062 17.856 1.00 86.00 87 ARG A C 1
ATOM 666 O O . ARG A 1 87 ? -0.614 10.203 18.747 1.00 86.00 87 ARG A O 1
ATOM 673 N N . THR A 1 88 ? -2.630 9.507 18.078 1.00 88.25 88 THR A N 1
ATOM 674 C CA . THR A 1 88 ? -3.013 8.908 19.364 1.00 88.25 88 THR A CA 1
ATOM 675 C C . THR A 1 88 ? -2.527 7.464 19.526 1.00 88.25 88 THR A C 1
ATOM 677 O O . THR A 1 88 ? -2.625 6.911 20.621 1.00 88.25 88 THR A O 1
ATOM 680 N N . ILE A 1 89 ? -2.010 6.855 18.452 1.00 90.38 89 ILE A N 1
ATOM 681 C CA . ILE A 1 89 ? -1.590 5.449 18.392 1.00 90.38 89 ILE A CA 1
ATOM 682 C C . ILE A 1 89 ? -0.122 5.326 17.972 1.00 90.38 89 ILE A C 1
ATOM 684 O O . ILE A 1 89 ? 0.631 4.571 18.589 1.00 90.38 89 ILE A O 1
ATOM 688 N N . ASP A 1 90 ? 0.281 6.061 16.937 1.00 91.06 90 ASP A N 1
ATOM 689 C CA . ASP A 1 90 ? 1.629 6.027 16.387 1.00 91.06 90 ASP A CA 1
ATOM 690 C C . ASP A 1 90 ? 2.589 6.792 17.298 1.00 91.06 90 ASP A C 1
ATOM 692 O O . ASP A 1 90 ? 2.370 7.954 17.634 1.00 91.06 90 ASP A O 1
ATOM 696 N N . MET A 1 91 ? 3.688 6.139 17.668 1.00 88.50 91 MET A N 1
ATOM 697 C CA . MET A 1 91 ? 4.779 6.780 18.395 1.00 88.50 91 MET A CA 1
ATOM 698 C C . MET A 1 91 ? 5.712 7.469 17.400 1.00 88.50 91 MET A C 1
ATOM 700 O O . MET A 1 91 ? 6.362 6.806 16.587 1.00 88.50 91 MET A O 1
ATOM 704 N N . LEU A 1 92 ? 5.806 8.794 17.471 1.00 84.38 92 LEU A N 1
ATOM 705 C CA . LEU A 1 92 ? 6.673 9.581 16.603 1.00 84.38 92 LEU A CA 1
ATOM 706 C C . LEU A 1 92 ? 8.099 9.636 17.161 1.00 84.38 92 LEU A C 1
ATOM 708 O O . LEU A 1 92 ? 8.347 9.510 18.361 1.00 84.38 92 LEU A O 1
ATOM 712 N N . VAL A 1 93 ? 9.073 9.918 16.290 1.00 83.00 93 VAL A N 1
ATOM 713 C CA . VAL A 1 93 ? 10.477 10.135 16.699 1.00 83.00 93 VAL A CA 1
ATOM 714 C C . VAL A 1 93 ? 10.573 11.244 17.759 1.00 83.00 93 VAL A C 1
ATOM 716 O O . VAL A 1 93 ? 11.381 11.155 18.683 1.00 83.00 93 VAL 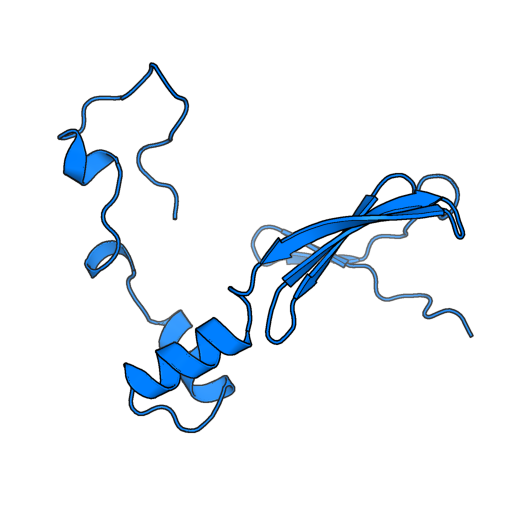A O 1
ATOM 719 N N . GLY A 1 94 ? 9.725 12.274 17.653 1.00 79.31 94 GLY A N 1
ATOM 720 C CA . GLY A 1 94 ? 9.636 13.357 18.633 1.00 79.31 94 GLY A CA 1
ATOM 721 C C . GLY A 1 94 ? 9.246 12.891 20.038 1.00 79.31 94 GLY A C 1
ATOM 722 O O . GLY A 1 94 ? 9.809 13.414 21.001 1.00 79.31 94 GLY A O 1
ATOM 723 N N . ASP A 1 95 ? 8.374 11.884 20.148 1.00 83.12 95 ASP A N 1
ATOM 724 C CA . ASP A 1 95 ? 7.906 11.328 21.426 1.00 83.12 95 ASP A CA 1
ATOM 725 C C . ASP A 1 95 ? 9.013 10.540 22.137 1.00 83.12 95 ASP A C 1
ATOM 727 O O . ASP A 1 95 ? 9.088 10.524 23.363 1.00 83.12 95 ASP A O 1
ATOM 731 N N . ILE A 1 96 ? 9.919 9.931 21.365 1.00 82.38 96 ILE A N 1
ATOM 732 C CA . ILE A 1 96 ? 11.060 9.167 21.888 1.00 82.38 96 ILE A CA 1
ATOM 733 C C . ILE A 1 96 ? 12.202 10.098 22.314 1.00 82.38 96 ILE A C 1
ATOM 735 O O . ILE A 1 96 ? 12.811 9.902 23.364 1.00 82.38 96 ILE A O 1
ATOM 739 N N . TYR A 1 97 ? 12.518 11.108 21.495 1.00 79.50 97 TYR A N 1
ATOM 740 C CA . TYR A 1 97 ? 13.699 11.963 21.684 1.00 79.50 97 TYR A CA 1
ATOM 741 C C . TYR A 1 97 ? 13.398 13.333 22.311 1.00 79.50 97 TYR A C 1
ATOM 743 O O . TYR A 1 97 ? 14.286 14.187 22.380 1.00 79.50 97 TYR A O 1
ATOM 751 N N . GLY A 1 98 ? 12.169 13.557 22.785 1.00 72.00 98 GLY A N 1
ATOM 752 C CA . GLY A 1 98 ? 11.808 14.727 23.590 1.00 72.00 98 GLY A CA 1
ATOM 753 C C . GLY A 1 98 ? 11.990 16.060 22.865 1.00 72.00 98 GLY A C 1
ATOM 754 O O . GLY A 1 98 ? 12.463 17.028 23.455 1.00 72.00 98 GLY A O 1
ATOM 755 N N . GLY A 1 99 ? 11.680 16.117 21.568 1.00 65.44 99 GLY A N 1
ATOM 756 C CA . GLY A 1 99 ? 11.778 17.362 20.800 1.00 65.44 99 GLY A CA 1
ATOM 757 C C . GLY A 1 99 ? 13.185 17.721 20.292 1.00 65.44 99 GLY A C 1
ATOM 758 O O . GLY A 1 99 ? 13.320 18.657 19.502 1.00 65.44 99 GLY A O 1
ATOM 759 N N . MET A 1 100 ? 14.234 16.985 20.676 1.00 58.56 100 MET A N 1
ATOM 760 C CA . MET A 1 100 ? 15.582 17.220 20.153 1.00 58.56 100 MET A CA 1
ATOM 761 C C . MET A 1 100 ? 15.675 16.742 18.701 1.00 58.56 100 MET A C 1
ATOM 763 O O . MET A 1 100 ? 15.420 15.576 18.402 1.00 58.56 100 MET A O 1
ATOM 767 N N . HIS A 1 101 ? 16.060 17.639 17.788 1.00 56.12 101 HIS A N 1
ATOM 768 C CA . HIS A 1 101 ? 16.347 17.278 16.402 1.00 56.12 101 HIS A CA 1
ATOM 769 C C . HIS A 1 101 ? 17.421 16.188 16.371 1.00 56.12 101 HIS A C 1
ATOM 771 O O . HIS A 1 101 ? 18.598 16.451 16.624 1.00 56.12 101 HIS A O 1
ATOM 777 N N . TYR A 1 102 ? 17.024 14.967 16.016 1.00 54.59 102 TYR A N 1
ATOM 778 C CA . TYR A 1 102 ? 17.952 13.873 15.766 1.00 54.59 102 TYR A CA 1
ATOM 779 C C . TYR A 1 102 ? 18.632 14.091 14.405 1.00 54.59 102 TYR A C 1
ATOM 781 O O . TYR A 1 102 ? 18.386 13.399 13.429 1.00 54.59 102 TYR A O 1
ATOM 789 N N . SER A 1 103 ? 19.490 15.106 14.314 1.00 55.66 103 SER A N 1
ATOM 790 C CA . SER A 1 103 ? 20.119 15.594 13.077 1.00 55.66 103 SER A CA 1
ATOM 791 C C . SER A 1 103 ? 21.143 14.630 12.457 1.00 55.66 103 SER A C 1
ATOM 793 O O . SER A 1 103 ? 21.680 14.905 11.385 1.00 55.66 103 SER A O 1
ATOM 795 N N . LYS A 1 104 ? 21.402 13.479 13.094 1.00 58.91 104 LYS A N 1
ATOM 796 C CA . LYS A 1 104 ? 22.376 12.475 12.638 1.00 58.91 104 LYS A CA 1
ATOM 797 C C . LYS A 1 104 ? 21.820 11.524 11.571 1.00 58.91 104 LYS A C 1
ATOM 799 O O . LYS A 1 104 ? 22.587 10.977 10.785 1.00 58.91 104 LYS A O 1
ATOM 804 N N . VAL A 1 105 ? 20.500 11.355 11.517 1.00 59.81 105 VAL A N 1
ATOM 805 C CA . VAL A 1 105 ? 19.778 10.599 10.484 1.00 59.81 105 VAL A CA 1
ATOM 806 C C . VAL A 1 105 ? 18.581 11.469 10.119 1.00 59.81 105 VAL A C 1
ATOM 808 O O . VAL A 1 105 ? 17.860 11.868 11.018 1.00 59.81 105 VAL A O 1
ATOM 811 N N . ARG A 1 106 ? 18.401 11.843 8.846 1.00 53.09 106 ARG A N 1
ATOM 812 C CA . ARG A 1 106 ? 17.405 12.834 8.375 1.00 53.09 106 ARG A CA 1
ATOM 813 C C . ARG A 1 106 ? 15.938 12.374 8.535 1.00 53.09 106 ARG A C 1
ATOM 815 O O . ARG A 1 106 ? 15.202 12.312 7.557 1.00 53.09 106 ARG A O 1
ATOM 822 N N . LEU A 1 107 ? 15.515 12.028 9.745 1.00 50.47 107 LEU A N 1
ATOM 823 C CA . LEU A 1 107 ? 14.140 11.688 10.087 1.00 50.47 107 LEU A CA 1
ATOM 824 C C . LEU A 1 107 ? 13.465 12.959 10.608 1.00 50.47 107 LEU A C 1
ATOM 826 O O . LEU A 1 107 ? 13.864 13.511 11.635 1.00 50.47 107 LEU A O 1
ATOM 830 N N . PHE A 1 108 ? 12.490 13.468 9.855 1.00 54.47 108 PHE A N 1
ATOM 831 C CA . PHE A 1 108 ? 11.738 14.656 10.245 1.00 54.47 108 PHE A CA 1
ATOM 832 C C . PHE A 1 108 ? 10.719 14.312 11.334 1.00 54.47 108 PHE A C 1
ATOM 834 O O . PHE A 1 108 ? 10.091 13.259 11.320 1.00 54.47 108 PHE A O 1
ATOM 841 N N . GLN A 1 109 ? 10.557 15.243 12.270 1.00 53.16 109 GLN A N 1
ATOM 842 C CA . GLN A 1 109 ? 9.801 15.113 13.520 1.00 53.16 109 GLN A CA 1
ATOM 843 C C . GLN A 1 109 ? 8.283 14.893 13.329 1.00 53.16 109 GLN A C 1
ATOM 845 O O . GLN A 1 109 ? 7.614 14.499 14.276 1.00 53.16 109 GLN A O 1
ATOM 850 N N . ASN A 1 110 ? 7.766 15.117 12.111 1.00 48.66 110 ASN A N 1
ATOM 851 C CA . ASN A 1 110 ? 6.338 15.270 11.804 1.00 48.66 110 ASN A CA 1
ATOM 852 C C . ASN A 1 110 ? 5.870 14.435 10.593 1.00 48.66 110 ASN A C 1
ATOM 854 O O . ASN A 1 110 ? 5.017 14.901 9.843 1.00 48.66 110 ASN A O 1
ATOM 858 N N . HIS A 1 111 ? 6.471 13.285 10.288 1.00 41.69 111 HIS A N 1
ATOM 859 C CA . HIS A 1 111 ? 6.003 12.462 9.163 1.00 41.69 111 HIS A CA 1
ATOM 860 C C . HIS A 1 111 ? 5.300 11.206 9.670 1.00 41.69 111 HIS A C 1
ATOM 862 O O . HIS A 1 111 ? 5.949 10.330 10.242 1.00 41.69 111 HIS A O 1
ATOM 868 N N . VAL A 1 112 ? 3.992 11.145 9.407 1.00 42.72 112 VAL A N 1
ATOM 869 C CA . VAL A 1 112 ? 3.272 9.904 9.105 1.00 42.72 112 VAL A CA 1
ATOM 870 C C . VAL A 1 112 ? 2.700 10.038 7.704 1.00 42.72 112 VAL A C 1
ATOM 872 O O . VAL A 1 112 ? 2.202 11.147 7.404 1.00 42.72 112 VAL A O 1
#

Radius of gyration: 19.18 Å; chains: 1; bounding box: 40×27×51 Å

Sequence (112 aa):
MAIGHEAFTHMEGHKRFVQIDHNDLFPYLLVNIGSGVSMIKVDGDGKFQRVSGTNVGGGTYWGLGRLLTKCKSFDELLELSQGGDNRTIDMLVGDIYGGMHYSKVRLFQNHV

Secondary structure (DSSP, 8-state):
----S--EEEETTEEEE----GGG--SEEEEEESSSEEEEEEEETTEEEEEEEES-SHHHHHHHHHHHS---SHHHHHHHHHT--GGGTS--HHHHHTT---TTTT--TT--

pLDDT: mean 83.75, std 17.0, range [30.27, 98.44]